Protein AF-A0A562S5U1-F1 (afdb_monomer_lite)

Secondary structure (DSSP, 8-state):
---------HHHHHHHHHHHHHHHHHHHHHHHHHHHHH----HHHHHHHHHHHHHHHHHHHH--HHHHHHHHHHHHHHHHHHHHHHHHHHHHHHHHHHHHTTTS-GGGTSTTHHHHHHHHHHHHHHHHS----HHHHHHHHHHHHHHHHHHHHHHHGGG-GGGS---

Structure (mmCIF, N/CA/C/O backbone):
data_AF-A0A562S5U1-F1
#
_entry.id   AF-A0A562S5U1-F1
#
loop_
_atom_site.group_PDB
_atom_site.id
_atom_site.type_symbol
_atom_site.label_atom_id
_atom_site.label_alt_id
_atom_site.label_comp_id
_atom_site.label_asym_id
_atom_site.label_entity_id
_atom_site.label_seq_id
_atom_site.pdbx_PDB_ins_code
_atom_site.Cartn_x
_atom_site.Cartn_y
_atom_site.Cartn_z
_atom_site.occupancy
_atom_site.B_iso_or_equiv
_atom_site.auth_seq_id
_atom_site.auth_comp_id
_atom_site.auth_asym_id
_atom_site.auth_atom_id
_atom_site.pdbx_PDB_model_num
ATOM 1 N N . MET A 1 1 ? -7.087 12.224 38.933 1.00 38.00 1 MET A N 1
ATOM 2 C CA . MET A 1 1 ? -7.187 12.828 37.588 1.00 38.00 1 MET A CA 1
ATOM 3 C C . MET A 1 1 ? -8.306 12.110 36.864 1.00 38.00 1 MET A C 1
ATOM 5 O O . MET A 1 1 ? -8.185 10.921 36.618 1.00 38.00 1 MET A O 1
ATOM 9 N N . SER A 1 2 ? -9.441 12.787 36.706 1.00 38.00 2 SER A N 1
ATOM 10 C CA . SER A 1 2 ? -10.688 12.193 36.219 1.00 38.00 2 SER A CA 1
ATOM 11 C C . SER A 1 2 ? -10.696 12.245 34.693 1.00 38.00 2 SER A C 1
ATOM 13 O O . SER A 1 2 ? -10.792 13.333 34.126 1.00 38.00 2 SER A O 1
ATOM 15 N N . SER A 1 3 ? -10.532 11.097 34.034 1.00 46.62 3 SER A N 1
ATOM 16 C CA . SER A 1 3 ? -10.701 10.990 32.584 1.00 46.62 3 SER A CA 1
ATOM 17 C C . SER A 1 3 ? -12.181 11.158 32.257 1.00 46.62 3 SER A C 1
ATOM 19 O O . SER A 1 3 ? -13.010 10.317 32.600 1.00 46.62 3 SER A O 1
ATOM 21 N N . GLN A 1 4 ? -12.517 12.282 31.632 1.00 40.72 4 GLN A N 1
ATOM 22 C CA . GLN A 1 4 ? -13.851 12.546 31.113 1.00 40.72 4 GLN A CA 1
ATOM 23 C C . GLN A 1 4 ? -14.124 11.591 29.944 1.00 40.72 4 GLN A C 1
ATOM 25 O O . GLN A 1 4 ? -13.577 11.759 28.857 1.00 40.72 4 GLN A O 1
ATOM 30 N N . ASN A 1 5 ? -14.979 10.591 30.172 1.00 47.03 5 ASN A N 1
ATOM 31 C CA . ASN A 1 5 ? -15.573 9.787 29.109 1.00 47.03 5 ASN A CA 1
ATOM 32 C C . ASN A 1 5 ? -16.495 10.694 28.285 1.00 47.03 5 ASN A C 1
ATOM 34 O O . ASN A 1 5 ? -17.585 11.060 28.727 1.00 47.03 5 ASN A O 1
ATOM 38 N N . LYS A 1 6 ? -16.038 11.097 27.099 1.00 53.66 6 LYS A N 1
ATOM 39 C CA . LYS A 1 6 ? -16.848 11.845 26.140 1.00 53.66 6 LYS A CA 1
ATOM 40 C C . LYS A 1 6 ? -17.787 10.845 25.464 1.00 53.66 6 LYS A C 1
ATOM 42 O O . LYS A 1 6 ? -17.324 9.945 24.770 1.00 53.66 6 LYS A O 1
ATOM 47 N N . ALA A 1 7 ? -19.090 10.964 25.709 1.00 56.25 7 ALA A N 1
ATOM 48 C CA . ALA A 1 7 ? -20.088 10.152 25.022 1.00 56.25 7 ALA A CA 1
ATOM 49 C C . ALA A 1 7 ? -20.021 10.459 23.518 1.00 56.25 7 ALA A C 1
ATOM 51 O O . ALA A 1 7 ? -20.316 11.578 23.100 1.00 56.25 7 ALA A O 1
ATOM 52 N N . VAL A 1 8 ? -19.573 9.485 22.727 1.00 60.88 8 VAL A N 1
ATOM 53 C CA . VAL A 1 8 ? -19.552 9.578 21.265 1.00 60.88 8 VAL A CA 1
ATOM 54 C C . VAL A 1 8 ? -20.962 9.347 20.746 1.00 60.88 8 VAL A C 1
ATOM 56 O O . VAL A 1 8 ? -21.665 8.445 21.205 1.00 60.88 8 VAL A O 1
ATOM 59 N N . SER A 1 9 ? -21.400 10.210 19.832 1.00 69.69 9 SER A N 1
ATOM 60 C CA . SER A 1 9 ? -22.726 10.087 19.232 1.00 69.69 9 SER A CA 1
ATOM 61 C C . SER A 1 9 ? -22.776 8.863 18.315 1.00 69.69 9 SER A C 1
ATOM 63 O O . SER A 1 9 ? -21.790 8.524 17.665 1.00 69.69 9 SER A O 1
ATOM 65 N N . GLN A 1 10 ? -23.929 8.204 18.232 1.00 71.06 10 GLN A N 1
ATOM 66 C CA . GLN A 1 10 ? -24.074 6.977 17.446 1.00 71.06 10 GLN A CA 1
ATOM 67 C C . GLN A 1 10 ? -23.775 7.183 15.945 1.00 71.06 10 GLN A C 1
ATOM 69 O O . GLN A 1 10 ? -23.213 6.304 15.298 1.00 71.06 10 GLN A O 1
ATOM 74 N N . ASN A 1 11 ? -24.038 8.385 15.423 1.00 73.44 11 ASN A N 1
ATOM 75 C CA . ASN A 1 11 ? -23.696 8.759 14.048 1.00 73.44 11 ASN A CA 1
ATOM 76 C C . ASN A 1 11 ? -22.176 8.819 13.809 1.00 73.44 11 ASN A C 1
ATOM 78 O O . ASN A 1 11 ? -21.699 8.383 12.768 1.00 73.44 11 ASN A O 1
ATOM 82 N N . GLU A 1 12 ? -21.405 9.319 14.779 1.00 73.44 12 GLU A N 1
ATOM 83 C CA . GLU A 1 12 ? -19.943 9.435 14.673 1.00 73.44 12 GLU A CA 1
ATOM 84 C C . GLU A 1 12 ? -19.274 8.051 14.698 1.00 73.44 12 GLU A C 1
ATOM 86 O O . GLU A 1 12 ? -18.349 7.786 13.929 1.00 73.44 12 GLU A O 1
ATOM 91 N N . SER A 1 13 ? -19.801 7.116 15.501 1.00 80.62 13 SER A N 1
ATOM 92 C CA . SER A 1 13 ? -19.331 5.727 15.465 1.00 80.62 13 SER A CA 1
ATOM 93 C C . SER A 1 13 ? -19.621 5.022 14.138 1.00 80.62 13 SER A C 1
ATOM 95 O O . SER A 1 13 ? -18.795 4.236 13.672 1.00 80.62 13 SER A O 1
ATOM 97 N N . ASP A 1 14 ? -20.758 5.310 13.504 1.00 86.62 14 ASP A N 1
ATOM 98 C CA . ASP A 1 14 ? -21.122 4.692 12.226 1.00 86.62 14 ASP A CA 1
ATOM 99 C C . ASP A 1 14 ? -20.222 5.185 11.081 1.00 86.62 14 ASP A C 1
ATOM 101 O O . ASP A 1 14 ? -19.779 4.388 10.248 1.00 86.62 14 ASP A O 1
ATOM 105 N N . GLU A 1 15 ? -19.874 6.473 11.061 1.00 89.50 15 GLU A N 1
ATOM 106 C CA . GLU A 1 15 ? -18.936 7.044 10.084 1.00 89.50 15 GLU A CA 1
ATOM 107 C C . GLU A 1 15 ? -17.516 6.472 10.219 1.00 89.50 15 GLU A C 1
ATOM 109 O O . GLU A 1 15 ? -16.834 6.192 9.217 1.00 89.50 15 GLU A O 1
ATOM 114 N N . ASP A 1 16 ? -17.059 6.264 11.453 1.00 90.56 16 ASP A N 1
ATOM 115 C CA . ASP A 1 16 ? -15.756 5.663 11.722 1.00 90.56 16 ASP A CA 1
ATOM 116 C C . ASP A 1 16 ? -15.715 4.184 11.325 1.00 90.56 16 ASP A C 1
ATOM 118 O O . ASP A 1 16 ? -14.751 3.753 10.685 1.00 90.56 16 ASP A O 1
ATOM 122 N N . LEU A 1 17 ? -16.780 3.424 11.598 1.00 93.69 17 LEU A N 1
ATOM 123 C CA . LEU A 1 17 ? -16.915 2.041 11.134 1.00 93.69 17 LEU A CA 1
ATOM 124 C C . LEU A 1 17 ? -16.895 1.953 9.604 1.00 93.69 17 LEU A C 1
ATOM 126 O O . LEU A 1 17 ? -16.145 1.151 9.041 1.00 93.69 17 LEU A O 1
ATOM 130 N N . GLN A 1 18 ? -17.648 2.811 8.910 1.00 94.19 18 GLN A N 1
ATOM 131 C CA . GLN A 1 18 ? -17.620 2.872 7.444 1.00 94.19 18 GLN A CA 1
ATOM 132 C C . GLN A 1 18 ? -16.226 3.224 6.913 1.00 94.19 18 GLN A C 1
ATOM 134 O O . GLN A 1 18 ? -15.775 2.681 5.898 1.00 94.19 18 GLN A O 1
ATOM 139 N N . SER A 1 19 ? -15.513 4.116 7.603 1.00 92.62 19 SER A N 1
ATOM 140 C CA . SER A 1 19 ? -14.138 4.462 7.252 1.00 92.62 19 SER A CA 1
ATOM 141 C C . SER A 1 19 ? -13.184 3.286 7.426 1.00 92.62 19 SER A C 1
ATOM 143 O O . SER A 1 19 ? -12.370 3.057 6.532 1.00 92.62 19 SER A O 1
ATOM 145 N N . ILE A 1 20 ? -13.304 2.518 8.511 1.00 95.81 20 ILE A N 1
ATOM 146 C CA . ILE A 1 20 ? -12.518 1.298 8.739 1.00 95.81 20 ILE A CA 1
ATOM 147 C C . ILE A 1 20 ? -12.762 0.288 7.619 1.00 95.81 20 ILE A C 1
ATOM 149 O O . ILE A 1 20 ? -11.798 -0.161 7.006 1.00 95.81 20 ILE A O 1
ATOM 153 N N . VAL A 1 21 ? -14.023 -0.011 7.289 1.00 96.31 21 VAL A N 1
ATOM 154 C CA . VAL A 1 21 ? -14.372 -0.959 6.213 1.00 96.31 21 VAL A CA 1
ATOM 155 C C . VAL A 1 21 ? -13.755 -0.529 4.881 1.00 96.31 21 VAL A C 1
ATOM 157 O O . VAL A 1 21 ? -13.112 -1.328 4.201 1.00 96.31 21 VAL A O 1
ATOM 160 N N . ARG A 1 22 ? -13.893 0.753 4.523 1.00 95.31 22 ARG A N 1
ATOM 161 C CA . ARG A 1 22 ? -13.325 1.302 3.286 1.00 95.31 22 ARG A CA 1
ATOM 162 C C . ARG A 1 22 ? -11.800 1.207 3.262 1.00 95.31 22 ARG A C 1
ATOM 164 O O . ARG A 1 22 ? -11.235 0.861 2.228 1.00 95.31 22 ARG A O 1
ATOM 171 N N . LEU A 1 23 ? -11.133 1.575 4.355 1.00 94.62 23 LEU A N 1
ATOM 172 C CA . LEU A 1 23 ? -9.673 1.552 4.442 1.00 94.62 23 LEU A CA 1
ATOM 173 C C . LEU A 1 23 ? -9.149 0.119 4.386 1.00 94.62 23 LEU A C 1
ATOM 175 O O . LEU A 1 23 ? -8.280 -0.160 3.572 1.00 94.62 23 LEU A O 1
ATOM 179 N N . PHE A 1 24 ? -9.728 -0.784 5.177 1.00 96.69 24 PHE A N 1
ATOM 180 C CA . PHE A 1 24 ? -9.360 -2.196 5.196 1.00 96.69 24 PHE A CA 1
ATOM 181 C C . PHE A 1 24 ? -9.491 -2.823 3.803 1.00 96.69 24 PHE A C 1
ATOM 183 O O . PHE A 1 24 ? -8.536 -3.418 3.312 1.00 96.69 24 PHE A O 1
ATOM 190 N N . GLY A 1 25 ? -10.632 -2.623 3.130 1.00 95.38 25 GLY A N 1
ATOM 191 C CA . GLY A 1 25 ? -10.856 -3.156 1.783 1.00 95.38 25 GLY A CA 1
ATOM 192 C C . GLY A 1 25 ? -9.894 -2.586 0.736 1.00 95.38 25 GLY A C 1
ATOM 193 O O . GLY A 1 25 ? -9.418 -3.315 -0.130 1.00 95.38 25 GLY A O 1
ATOM 194 N N . LYS A 1 26 ? -9.540 -1.296 0.828 1.00 92.94 26 LYS A N 1
ATOM 195 C CA . LYS A 1 26 ? -8.503 -0.712 -0.040 1.00 92.94 26 LYS A CA 1
ATOM 196 C C . LYS A 1 26 ? -7.130 -1.324 0.224 1.00 92.94 26 LYS A C 1
ATOM 198 O O . LYS A 1 26 ? -6.428 -1.642 -0.730 1.00 92.94 26 LYS A O 1
ATOM 203 N N . THR A 1 27 ? -6.753 -1.496 1.489 1.00 94.12 27 THR A N 1
ATOM 204 C CA . THR A 1 27 ? -5.464 -2.093 1.856 1.00 94.12 27 THR A CA 1
ATOM 205 C C . THR A 1 27 ? -5.365 -3.529 1.356 1.00 94.12 27 THR A C 1
ATOM 207 O O . THR A 1 27 ? -4.347 -3.900 0.784 1.00 94.12 27 THR A O 1
ATOM 210 N N . GLU A 1 28 ? -6.429 -4.317 1.514 1.00 95.19 28 GLU A N 1
ATOM 211 C CA . GLU A 1 28 ? -6.495 -5.694 1.016 1.00 95.19 2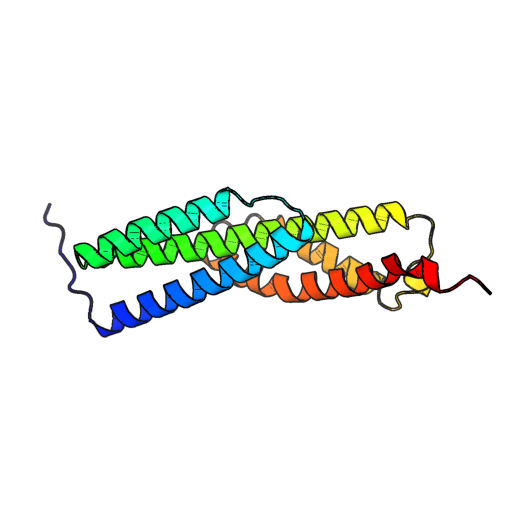8 GLU A CA 1
ATOM 212 C C . GLU A 1 28 ? -6.356 -5.752 -0.512 1.00 95.19 28 GLU A C 1
ATOM 214 O O . GLU A 1 28 ? -5.558 -6.534 -1.025 1.00 95.19 28 GLU A O 1
ATOM 219 N N . ALA A 1 29 ? -7.039 -4.868 -1.247 1.00 91.69 29 ALA A N 1
ATOM 220 C CA . ALA A 1 29 ? -6.900 -4.786 -2.701 1.00 91.69 29 ALA A CA 1
ATOM 221 C C . ALA A 1 29 ? -5.451 -4.491 -3.134 1.00 91.69 29 ALA A C 1
ATOM 223 O O . ALA A 1 29 ? -4.937 -5.136 -4.047 1.00 91.69 29 ALA A O 1
ATOM 224 N N . VAL A 1 30 ? -4.774 -3.558 -2.455 1.00 89.69 30 VAL A N 1
ATOM 225 C CA . VAL A 1 30 ? -3.368 -3.222 -2.732 1.00 89.69 30 VAL A CA 1
ATOM 226 C C . VAL A 1 30 ? -2.437 -4.389 -2.386 1.00 89.69 30 VAL A C 1
ATOM 228 O O . VAL A 1 30 ? -1.548 -4.707 -3.174 1.00 89.69 30 VAL A O 1
ATOM 231 N N . LEU A 1 31 ? -2.643 -5.057 -1.246 1.00 91.88 31 LEU A N 1
ATOM 232 C CA . LEU A 1 31 ? -1.870 -6.244 -0.865 1.00 91.88 31 LEU A CA 1
ATOM 233 C C . LEU A 1 31 ? -2.007 -7.360 -1.895 1.00 91.88 31 LEU A C 1
ATOM 235 O O . LEU A 1 31 ? -1.004 -7.935 -2.302 1.00 91.88 31 LEU A O 1
ATOM 239 N N . LYS A 1 32 ? -3.219 -7.606 -2.389 1.00 90.00 32 LYS A N 1
ATOM 240 C CA . LYS A 1 32 ? -3.468 -8.616 -3.417 1.00 90.00 32 LYS A CA 1
ATOM 241 C C . LYS A 1 32 ? -2.725 -8.318 -4.720 1.00 90.00 32 LYS A C 1
ATOM 243 O O . LYS A 1 32 ? -2.210 -9.227 -5.366 1.00 90.00 32 LYS A O 1
ATOM 248 N N . GLU A 1 33 ? -2.652 -7.052 -5.130 1.00 86.38 33 GLU A N 1
ATOM 249 C CA . GLU A 1 33 ? -1.839 -6.649 -6.286 1.00 86.38 33 GLU A CA 1
ATOM 250 C C . GLU A 1 33 ? -0.343 -6.905 -6.059 1.00 86.38 33 GLU A C 1
ATOM 252 O O . GLU A 1 33 ? 0.349 -7.364 -6.971 1.00 86.38 33 GLU A O 1
ATOM 257 N N . ILE A 1 34 ? 0.148 -6.627 -4.849 1.00 88.31 34 ILE A N 1
ATOM 258 C CA . ILE A 1 34 ? 1.538 -6.881 -4.459 1.00 88.31 34 ILE A CA 1
ATOM 259 C C . ILE A 1 34 ? 1.833 -8.383 -4.480 1.00 88.31 34 ILE A C 1
ATOM 261 O O . ILE A 1 34 ? 2.773 -8.796 -5.152 1.00 88.31 34 ILE A O 1
ATOM 265 N N . GLU A 1 35 ? 1.004 -9.202 -3.832 1.00 87.88 35 GLU A N 1
ATOM 266 C CA . GLU A 1 35 ? 1.153 -10.663 -3.771 1.00 87.88 35 GLU A CA 1
ATOM 267 C C . GLU A 1 35 ? 1.211 -11.288 -5.169 1.00 87.88 35 GLU A C 1
ATOM 269 O O . GLU A 1 35 ? 2.103 -12.088 -5.456 1.00 87.88 35 GLU A O 1
ATOM 274 N N . ASN A 1 36 ? 0.323 -10.852 -6.071 1.00 84.50 36 ASN A N 1
ATOM 275 C CA . ASN A 1 36 ? 0.316 -11.287 -7.471 1.00 84.50 36 ASN A CA 1
ATOM 276 C C . ASN A 1 36 ? 1.595 -10.901 -8.234 1.00 84.50 36 ASN A C 1
ATOM 278 O O . ASN A 1 36 ? 1.882 -11.489 -9.276 1.00 84.50 36 ASN A O 1
ATOM 282 N N . THR A 1 37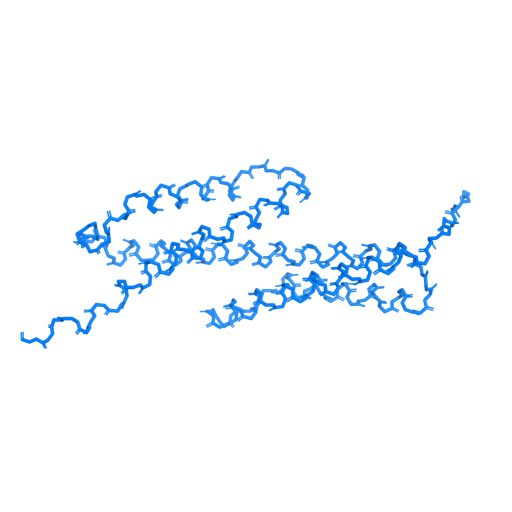 ? 2.334 -9.899 -7.753 1.00 80.62 37 THR A N 1
ATOM 283 C CA . THR A 1 37 ? 3.537 -9.379 -8.412 1.00 80.62 37 THR A CA 1
ATOM 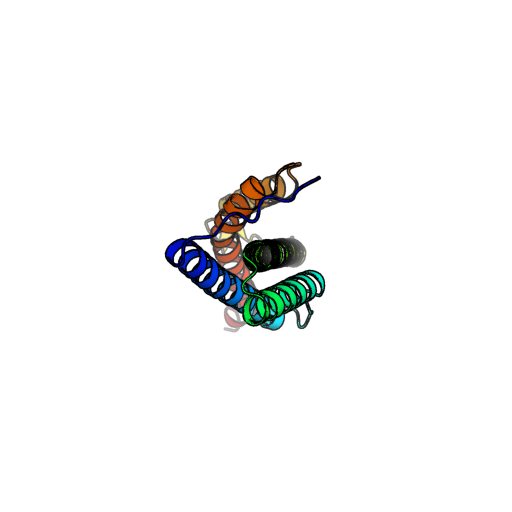284 C C . THR A 1 37 ? 4.824 -9.958 -7.824 1.00 80.62 37 THR A C 1
ATOM 286 O O . THR A 1 37 ? 5.740 -10.250 -8.588 1.00 80.62 37 THR A O 1
ATOM 289 N N . THR A 1 38 ? 4.926 -10.120 -6.499 1.00 77.12 38 THR A N 1
ATOM 290 C CA . THR A 1 38 ? 6.205 -10.438 -5.833 1.00 77.12 38 THR A CA 1
ATOM 291 C C . THR A 1 38 ? 6.235 -11.740 -5.050 1.00 77.12 38 THR A C 1
ATOM 293 O O . THR A 1 38 ? 7.314 -12.124 -4.621 1.00 77.12 38 THR A O 1
ATOM 296 N N . SER A 1 39 ? 5.117 -12.450 -4.852 1.00 77.00 39 SER A N 1
ATOM 297 C CA . SER A 1 39 ? 5.030 -13.562 -3.875 1.00 77.00 39 SER A CA 1
ATOM 298 C C . SER A 1 39 ? 5.491 -13.198 -2.447 1.00 77.00 39 SER A C 1
ATOM 300 O O . SER A 1 39 ? 5.548 -14.070 -1.580 1.00 77.00 39 SER A O 1
ATOM 302 N N . ASP A 1 40 ? 5.795 -11.924 -2.186 1.00 80.12 40 ASP A N 1
ATOM 303 C CA . ASP A 1 40 ? 6.280 -11.427 -0.908 1.00 80.12 40 ASP A CA 1
ATOM 304 C C . ASP A 1 40 ? 5.103 -11.010 -0.034 1.00 80.12 40 ASP A C 1
ATOM 306 O O . ASP A 1 40 ? 4.142 -10.388 -0.492 1.00 80.12 40 ASP A O 1
ATOM 310 N N . MET A 1 41 ? 5.223 -11.271 1.266 1.00 81.75 41 MET A N 1
ATOM 311 C CA . MET A 1 41 ? 4.313 -10.709 2.257 1.00 81.75 41 MET A CA 1
ATOM 312 C C . MET A 1 41 ? 4.829 -9.375 2.787 1.00 81.75 41 MET A C 1
ATOM 314 O O . MET A 1 41 ? 5.935 -9.281 3.326 1.00 81.75 41 MET A O 1
ATOM 318 N N . VAL A 1 42 ? 3.973 -8.353 2.756 1.00 90.38 42 VAL A N 1
ATOM 319 C CA . VAL A 1 42 ? 4.263 -7.048 3.364 1.00 90.38 42 VAL A CA 1
ATOM 320 C C . VAL A 1 42 ? 3.932 -7.094 4.859 1.00 90.38 42 VAL A C 1
ATOM 322 O O . VAL A 1 42 ? 2.916 -6.572 5.318 1.00 90.38 42 VAL A O 1
ATOM 325 N N . VAL A 1 43 ? 4.798 -7.752 5.635 1.00 92.75 43 VAL A N 1
ATOM 326 C CA . VAL A 1 43 ? 4.613 -7.998 7.081 1.00 92.75 43 VAL A CA 1
ATOM 327 C C . VAL A 1 43 ? 4.197 -6.747 7.879 1.00 92.75 43 VAL A C 1
ATOM 329 O O . VAL A 1 43 ? 3.287 -6.876 8.702 1.00 92.75 43 VAL A O 1
ATOM 332 N N . PRO A 1 44 ? 4.769 -5.542 7.655 1.00 92.31 44 PRO A N 1
ATOM 333 C CA . PRO A 1 44 ? 4.331 -4.336 8.361 1.00 92.31 44 PRO A CA 1
ATOM 334 C C . PRO A 1 44 ? 2.841 -4.032 8.167 1.00 92.31 44 PRO A C 1
ATOM 336 O O . PRO A 1 44 ? 2.136 -3.800 9.146 1.00 92.31 44 PRO A O 1
ATOM 339 N N . VAL A 1 45 ? 2.333 -4.141 6.936 1.00 94.62 45 VAL A N 1
ATOM 340 C CA . VAL A 1 45 ? 0.919 -3.891 6.611 1.00 94.62 45 VAL A CA 1
ATOM 341 C C . VAL A 1 45 ? 0.017 -4.895 7.320 1.00 94.62 45 VAL A C 1
ATOM 343 O O . VAL A 1 45 ? -0.970 -4.513 7.946 1.00 94.62 45 VAL A O 1
ATOM 346 N N . ILE A 1 46 ? 0.373 -6.182 7.271 1.00 95.38 46 ILE A N 1
ATOM 347 C CA . ILE A 1 46 ? -0.388 -7.254 7.930 1.00 95.38 46 ILE A CA 1
ATOM 348 C C . ILE A 1 46 ? -0.440 -7.018 9.443 1.00 95.38 46 ILE A C 1
ATOM 350 O O . ILE A 1 46 ? -1.477 -7.207 10.078 1.00 95.38 46 ILE A O 1
ATOM 354 N N . ASN A 1 47 ? 0.669 -6.573 10.031 1.00 96.50 47 ASN A N 1
ATOM 355 C CA . ASN A 1 47 ? 0.738 -6.267 11.451 1.00 96.50 47 ASN A CA 1
ATOM 356 C C . ASN A 1 47 ? -0.173 -5.089 11.837 1.00 96.50 47 ASN A C 1
ATOM 358 O O . ASN A 1 47 ? -0.853 -5.163 12.859 1.00 96.50 47 ASN A O 1
ATOM 362 N N . GLU A 1 48 ? -0.246 -4.044 11.012 1.00 97.25 48 GLU A N 1
ATOM 363 C CA . GLU A 1 48 ? -1.182 -2.935 11.219 1.00 97.25 48 GLU A CA 1
ATOM 364 C C . GLU A 1 48 ? -2.645 -3.392 11.082 1.00 97.25 48 GLU A C 1
ATOM 366 O O . GLU A 1 48 ? -3.469 -3.070 11.937 1.00 97.25 48 GLU A O 1
ATOM 371 N N . LEU A 1 49 ? -2.978 -4.233 10.095 1.00 97.62 49 LEU A N 1
ATOM 372 C CA . LEU A 1 49 ? -4.325 -4.815 9.976 1.00 97.62 49 LEU A CA 1
ATOM 373 C C . LEU A 1 49 ? -4.688 -5.698 11.179 1.00 97.62 49 LEU A C 1
ATOM 375 O O . LEU A 1 49 ? -5.828 -5.679 11.648 1.00 97.62 49 LEU A O 1
ATOM 379 N N . ARG A 1 50 ? -3.715 -6.431 11.730 1.00 98.06 50 ARG A N 1
ATOM 380 C CA . ARG A 1 50 ? -3.891 -7.221 12.956 1.00 98.06 50 ARG A CA 1
ATOM 381 C C . ARG A 1 50 ? -4.211 -6.330 14.157 1.00 98.06 50 ARG A C 1
ATOM 383 O O . ARG A 1 50 ? -5.126 -6.653 14.915 1.00 98.06 50 ARG A O 1
ATOM 390 N N . TYR A 1 51 ? -3.507 -5.209 14.327 1.00 98.06 51 TYR A N 1
ATOM 391 C CA . TYR A 1 51 ? -3.821 -4.241 15.384 1.00 98.06 51 TYR A CA 1
ATOM 392 C C . TYR A 1 51 ? -5.170 -3.552 15.165 1.00 98.06 51 TYR A C 1
ATOM 394 O O . TYR A 1 51 ? -5.914 -3.355 16.127 1.00 98.06 51 TYR A O 1
A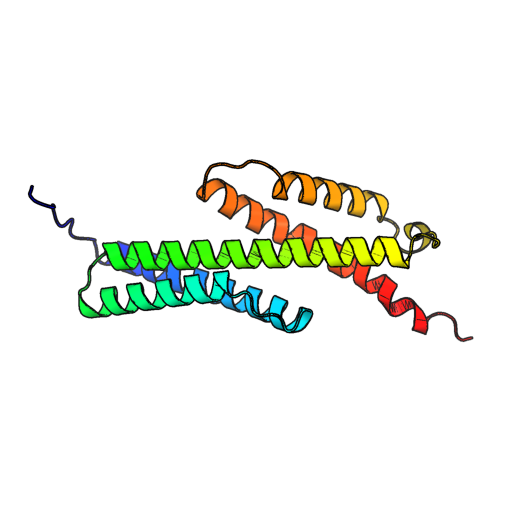TOM 402 N N . ALA A 1 52 ? -5.534 -3.255 13.916 1.00 97.75 52 ALA A N 1
ATOM 403 C CA . ALA A 1 52 ? -6.858 -2.736 13.598 1.00 97.75 52 ALA A CA 1
ATOM 404 C C . ALA A 1 52 ? -7.965 -3.712 14.022 1.00 97.75 52 ALA A C 1
ATOM 406 O O . ALA A 1 52 ? -8.915 -3.309 14.692 1.00 97.75 52 ALA A O 1
ATOM 407 N N . GLY A 1 53 ? -7.810 -5.000 13.698 1.00 97.56 53 GLY A N 1
ATOM 408 C CA . GLY A 1 53 ? -8.728 -6.054 14.127 1.00 97.56 53 GLY A CA 1
ATOM 409 C C . GLY A 1 53 ? -8.806 -6.177 15.649 1.00 97.56 53 GLY A C 1
ATOM 410 O O . GLY A 1 53 ? -9.904 -6.229 16.199 1.00 97.56 53 GLY A O 1
ATOM 411 N N . TYR A 1 54 ? -7.662 -6.140 16.341 1.00 98.00 54 TYR A N 1
ATOM 412 C CA . TYR A 1 54 ? -7.620 -6.152 17.806 1.00 98.00 54 TYR A CA 1
ATOM 413 C C . TYR A 1 54 ? -8.461 -5.014 18.399 1.00 98.00 54 TYR A C 1
ATOM 415 O O . TYR A 1 54 ? -9.392 -5.273 19.163 1.00 98.00 54 TYR A O 1
ATOM 423 N N . HIS A 1 55 ? -8.215 -3.768 17.994 1.00 97.75 55 HIS A N 1
ATOM 424 C CA . HIS A 1 55 ? -8.968 -2.628 18.513 1.00 97.75 55 HIS A CA 1
ATOM 425 C C . HIS A 1 55 ? -10.450 -2.666 18.117 1.00 97.75 55 HIS A C 1
ATOM 427 O O . HIS A 1 55 ? -11.311 -2.347 18.932 1.00 97.75 55 HIS A O 1
ATOM 433 N N . LEU A 1 56 ? -10.785 -3.150 16.918 1.00 96.50 56 LEU A N 1
ATOM 434 C CA . LEU A 1 56 ? -12.181 -3.324 16.524 1.00 96.50 56 LEU A CA 1
ATOM 435 C C . LEU A 1 56 ? -12.901 -4.347 17.417 1.00 96.50 56 LEU A C 1
ATOM 437 O O . LEU A 1 56 ? -14.030 -4.100 17.836 1.00 96.50 56 LEU A O 1
ATOM 441 N N . THR A 1 57 ? -12.254 -5.465 17.768 1.00 97.38 57 THR A N 1
ATOM 442 C CA . THR A 1 57 ? -12.845 -6.450 18.695 1.00 97.38 57 THR A CA 1
ATOM 443 C C . THR A 1 57 ? -13.043 -5.878 20.101 1.00 97.38 57 THR A C 1
ATOM 445 O O . THR A 1 57 ? -14.098 -6.099 20.696 1.00 97.38 57 THR A O 1
ATOM 448 N N . GLN A 1 58 ? -12.096 -5.069 20.593 1.00 96.69 58 GLN A N 1
ATOM 449 C CA . GLN A 1 58 ? -12.235 -4.349 21.867 1.00 96.69 58 GLN A CA 1
ATOM 450 C C . GLN A 1 58 ? -13.401 -3.354 21.832 1.00 96.69 58 GLN A C 1
ATOM 452 O O . GLN A 1 58 ? -14.221 -3.318 22.752 1.00 96.69 58 GLN A O 1
ATOM 457 N N . TYR A 1 59 ? -13.547 -2.599 20.739 1.00 94.69 59 TYR A N 1
ATOM 458 C CA . TYR A 1 59 ? -14.691 -1.711 20.546 1.00 94.69 59 TYR A CA 1
ATOM 459 C C . TYR A 1 59 ? -16.017 -2.482 20.527 1.00 94.69 59 TYR A C 1
ATOM 461 O O . TYR A 1 59 ? -16.986 -2.055 21.151 1.00 94.69 59 TYR A O 1
ATOM 469 N N . LEU A 1 60 ? -16.090 -3.631 19.849 1.00 93.00 60 LEU A N 1
ATOM 470 C CA . LEU A 1 60 ? -17.317 -4.430 19.806 1.00 93.00 60 LEU A CA 1
ATOM 471 C C . LEU A 1 60 ? -17.742 -4.919 21.197 1.00 93.00 60 LEU A C 1
ATOM 473 O O . LEU A 1 60 ? -18.943 -4.936 21.472 1.00 93.00 60 LEU A O 1
ATOM 477 N N . GLN A 1 61 ? -16.777 -5.249 22.059 1.00 94.81 61 GLN A N 1
ATOM 478 C CA . GLN A 1 61 ? -17.011 -5.692 23.432 1.00 94.81 61 GLN A CA 1
ATOM 479 C C . GLN A 1 61 ? -17.394 -4.538 24.370 1.00 94.81 61 GLN A C 1
ATOM 481 O O . GLN A 1 61 ? -18.379 -4.636 25.098 1.00 94.81 61 GLN A O 1
ATOM 486 N N . CYS A 1 62 ? -16.617 -3.454 24.365 1.00 90.94 62 CYS A N 1
ATOM 487 C CA . CYS A 1 62 ? -16.681 -2.410 25.393 1.00 90.94 62 CYS A CA 1
ATOM 488 C C . CYS A 1 62 ? -17.360 -1.116 24.922 1.00 90.94 62 CYS A C 1
ATOM 490 O O . CYS A 1 62 ? -17.590 -0.220 25.730 1.00 90.94 62 CYS A O 1
ATOM 492 N N . LYS A 1 63 ? -17.641 -0.985 23.619 1.00 88.75 63 LYS A N 1
ATOM 493 C CA . LYS A 1 63 ? -18.155 0.233 22.961 1.00 88.75 63 LYS A CA 1
ATOM 494 C C . LYS A 1 63 ? -17.320 1.488 23.253 1.00 88.75 63 LYS A C 1
ATOM 496 O O . LYS A 1 63 ? -17.825 2.606 23.212 1.00 88.75 63 LYS A O 1
ATOM 501 N N . ASN A 1 64 ? -16.023 1.301 23.505 1.00 88.81 64 ASN A N 1
ATOM 502 C CA . ASN A 1 64 ? -15.074 2.377 23.761 1.00 88.81 64 ASN A CA 1
ATOM 503 C C . ASN A 1 64 ? -14.654 3.062 22.453 1.00 88.81 64 ASN A C 1
ATOM 505 O O . ASN A 1 64 ? -13.928 2.483 21.647 1.00 88.81 64 ASN A O 1
ATOM 509 N N . ALA A 1 65 ? -15.064 4.312 22.253 1.00 89.50 65 ALA A N 1
ATOM 510 C CA . ALA A 1 65 ? -14.743 5.053 21.036 1.00 89.50 65 ALA A CA 1
ATOM 511 C C . ALA A 1 65 ? -13.235 5.260 20.797 1.00 89.50 65 ALA A C 1
ATOM 513 O O . ALA A 1 65 ? -12.813 5.413 19.651 1.00 89.50 65 ALA A O 1
ATOM 514 N N . GLU A 1 66 ? -12.405 5.219 21.845 1.00 92.38 66 GLU A N 1
ATOM 515 C CA . GLU A 1 66 ? -10.949 5.284 21.684 1.00 92.38 66 GLU A CA 1
ATOM 516 C C . GLU A 1 66 ? -10.421 4.097 20.865 1.00 92.38 66 GLU A C 1
ATOM 518 O O . GLU A 1 66 ? -9.564 4.269 19.998 1.00 92.38 66 GLU A O 1
ATOM 523 N N . ASP A 1 67 ? -10.965 2.900 21.090 1.00 95.19 67 ASP A N 1
ATOM 524 C CA . ASP A 1 67 ? -10.592 1.709 20.330 1.00 95.19 67 ASP A CA 1
ATOM 525 C C . ASP A 1 67 ? -11.049 1.806 18.872 1.00 95.19 67 ASP A C 1
ATOM 527 O O . ASP A 1 67 ? -10.309 1.428 17.964 1.00 95.19 67 ASP A O 1
ATOM 531 N N . LEU A 1 68 ? -12.215 2.401 18.614 1.00 94.31 68 LEU A N 1
ATOM 532 C CA . LEU A 1 68 ? -12.674 2.640 17.246 1.00 94.31 68 LEU A CA 1
ATOM 533 C C . LEU A 1 68 ? -11.730 3.594 16.488 1.00 94.31 68 LEU A C 1
ATOM 535 O O . LEU A 1 68 ? -11.314 3.305 15.363 1.00 94.31 68 LEU A O 1
ATOM 539 N N . SER A 1 69 ? -11.308 4.680 17.139 1.00 92.81 69 SER A N 1
ATOM 540 C CA . SER A 1 69 ? -10.328 5.624 16.588 1.00 92.81 69 SER A CA 1
ATOM 541 C C . SER A 1 69 ? -8.967 4.962 16.329 1.00 92.81 69 SER A C 1
ATOM 543 O O . SER A 1 69 ? -8.379 5.122 15.253 1.00 92.81 69 SER A O 1
ATOM 545 N N . LYS A 1 70 ? -8.477 4.137 17.264 1.00 94.62 70 LYS A N 1
ATOM 546 C CA . LYS A 1 70 ? -7.234 3.366 17.085 1.00 94.62 70 LYS A CA 1
ATOM 547 C C . LYS A 1 70 ? -7.328 2.395 15.910 1.00 94.62 70 LYS A C 1
ATOM 549 O O . LYS A 1 70 ? -6.416 2.363 15.085 1.00 94.62 70 LYS A O 1
ATOM 554 N N . ALA A 1 71 ? -8.432 1.658 15.781 1.00 96.75 71 ALA A N 1
ATOM 555 C CA . ALA A 1 71 ? -8.644 0.738 14.665 1.00 96.75 71 ALA A CA 1
ATOM 556 C C . ALA A 1 71 ? -8.589 1.456 13.306 1.00 96.75 71 ALA A C 1
ATOM 558 O O . ALA A 1 71 ? -7.921 0.990 12.376 1.00 96.75 71 ALA A O 1
ATOM 559 N N . LYS A 1 72 ? -9.223 2.631 13.206 1.00 94.69 72 LYS A N 1
ATOM 560 C CA . LYS A 1 72 ? -9.164 3.495 12.018 1.00 94.69 72 LYS A CA 1
ATOM 561 C C . LYS A 1 72 ? -7.736 3.940 11.703 1.00 94.69 72 LYS A C 1
ATOM 563 O O . LYS A 1 72 ? -7.319 3.841 10.550 1.00 94.69 72 LYS A O 1
ATOM 568 N N . ASN A 1 73 ? -6.975 4.382 12.704 1.00 91.75 73 ASN A N 1
ATOM 569 C CA . ASN A 1 73 ? -5.587 4.818 12.522 1.00 91.75 73 ASN A CA 1
ATOM 570 C C . ASN A 1 73 ? -4.664 3.681 12.064 1.00 91.75 73 ASN A C 1
ATOM 572 O O . ASN A 1 73 ? -3.831 3.891 11.184 1.00 91.75 73 ASN A O 1
ATOM 576 N N . HIS A 1 74 ? -4.851 2.467 12.584 1.00 95.69 74 HIS A N 1
ATOM 577 C CA . HIS A 1 74 ? -4.128 1.290 12.103 1.00 95.69 74 HIS A CA 1
ATOM 578 C C . HIS A 1 74 ? -4.496 0.933 10.654 1.00 95.69 74 HIS A C 1
ATOM 580 O O . HIS A 1 74 ? -3.607 0.681 9.847 1.00 95.69 74 HIS A O 1
ATOM 586 N N . CYS A 1 75 ? -5.779 0.995 10.269 1.00 95.94 75 CYS A N 1
ATOM 587 C CA . CYS A 1 75 ? -6.180 0.768 8.871 1.00 95.94 75 CYS A CA 1
ATOM 588 C C . CYS A 1 75 ? -5.578 1.805 7.917 1.00 95.94 75 CYS A C 1
ATOM 590 O O . CYS A 1 75 ? -5.134 1.460 6.822 1.00 95.94 75 CYS A O 1
ATOM 592 N N . LYS A 1 76 ? -5.554 3.074 8.339 1.00 91.25 76 LYS A N 1
ATOM 593 C CA . LYS A 1 76 ? -4.887 4.160 7.619 1.00 91.25 76 LYS A CA 1
ATOM 594 C C . LYS A 1 76 ? -3.408 3.831 7.412 1.00 91.25 76 LYS A C 1
ATOM 596 O O . LYS A 1 76 ? -2.956 3.756 6.275 1.00 91.25 76 LYS A O 1
ATOM 601 N N . ARG A 1 77 ? -2.680 3.554 8.497 1.00 90.69 77 ARG A N 1
ATOM 602 C CA . ARG A 1 77 ? -1.252 3.222 8.450 1.00 90.69 77 ARG A CA 1
ATOM 603 C C . ARG A 1 77 ? -0.957 2.017 7.558 1.00 90.69 77 ARG A C 1
ATOM 605 O O . ARG A 1 77 ? -0.063 2.099 6.723 1.00 90.69 77 ARG A O 1
ATOM 612 N N . ALA A 1 78 ? -1.761 0.961 7.663 1.00 93.69 78 ALA A N 1
ATOM 613 C CA . ALA A 1 78 ? -1.658 -0.213 6.806 1.00 93.69 78 ALA A CA 1
ATOM 614 C C . ALA A 1 78 ? -1.771 0.152 5.316 1.00 93.69 78 ALA A C 1
ATOM 616 O O . ALA A 1 78 ? -0.961 -0.292 4.506 1.00 93.69 78 ALA A O 1
ATOM 617 N N . LEU A 1 79 ? -2.743 0.996 4.950 1.00 91.00 79 LEU A N 1
ATOM 618 C CA . LEU A 1 79 ? -2.917 1.442 3.567 1.00 91.00 79 LEU A CA 1
ATOM 619 C C . LEU A 1 79 ? -1.686 2.202 3.054 1.00 91.00 79 LEU A C 1
ATOM 621 O O . LEU A 1 79 ? -1.285 2.020 1.905 1.00 91.00 79 LEU A O 1
ATOM 625 N N . PHE A 1 80 ? -1.067 3.034 3.894 1.00 85.94 80 PHE A N 1
ATOM 626 C CA . PHE A 1 80 ? 0.135 3.775 3.501 1.00 85.94 80 PHE A CA 1
ATOM 627 C C . PHE A 1 80 ? 1.338 2.879 3.334 1.00 85.94 80 PHE A C 1
ATOM 629 O O . PHE A 1 80 ? 2.010 2.985 2.314 1.00 85.94 80 PHE A O 1
ATOM 636 N N . ASP A 1 81 ? 1.582 1.986 4.286 1.00 88.31 81 ASP A N 1
ATOM 637 C CA . ASP A 1 81 ? 2.689 1.041 4.196 1.00 88.31 81 ASP A CA 1
ATOM 638 C C . ASP A 1 81 ? 2.529 0.148 2.946 1.00 88.31 81 ASP A C 1
ATOM 640 O O . ASP A 1 81 ? 3.508 -0.153 2.263 1.00 88.31 81 ASP A O 1
ATOM 644 N N . ALA A 1 82 ? 1.289 -0.196 2.570 1.00 90.50 82 ALA A N 1
ATOM 645 C CA . ALA A 1 82 ? 0.996 -0.951 1.353 1.00 90.50 82 ALA A CA 1
ATOM 646 C C . ALA A 1 82 ? 1.291 -0.138 0.083 1.00 90.50 82 ALA A C 1
ATOM 648 O O . ALA A 1 82 ? 1.955 -0.631 -0.832 1.00 90.50 82 ALA A O 1
ATOM 649 N N . TYR A 1 83 ? 0.844 1.120 0.019 1.00 87.56 83 TYR A N 1
ATOM 650 C CA . TYR A 1 83 ? 1.157 1.989 -1.115 1.00 87.56 83 TYR A CA 1
ATOM 651 C C . TYR A 1 83 ? 2.650 2.280 -1.228 1.00 87.56 83 TYR A C 1
ATOM 653 O O . TYR A 1 83 ? 3.181 2.260 -2.337 1.00 87.56 83 TYR A O 1
ATOM 661 N N . ASP A 1 84 ? 3.333 2.521 -0.113 1.00 86.19 84 ASP A N 1
ATOM 662 C CA . ASP A 1 84 ? 4.771 2.760 -0.100 1.00 86.19 84 ASP A CA 1
ATOM 663 C C . ASP A 1 84 ? 5.537 1.557 -0.633 1.00 86.19 84 ASP A C 1
ATOM 665 O O . ASP A 1 84 ? 6.351 1.701 -1.549 1.00 86.19 84 ASP A O 1
ATOM 669 N N . TYR A 1 85 ? 5.189 0.357 -0.170 1.00 88.62 85 TYR A N 1
ATOM 670 C CA . TYR A 1 85 ? 5.753 -0.867 -0.717 1.00 88.62 85 TYR A CA 1
ATOM 671 C C . TYR A 1 85 ? 5.496 -0.980 -2.229 1.00 88.62 85 TYR A C 1
ATOM 673 O O . TYR A 1 85 ? 6.434 -1.177 -3.004 1.00 88.62 85 TYR A O 1
ATOM 681 N N . ARG A 1 86 ? 4.248 -0.787 -2.684 1.00 87.31 86 ARG A N 1
ATOM 682 C CA . ARG A 1 86 ? 3.884 -0.918 -4.107 1.00 87.31 86 ARG A CA 1
ATOM 683 C C . ARG A 1 86 ? 4.617 0.088 -4.999 1.00 87.31 86 ARG A C 1
ATOM 685 O O . ARG A 1 86 ? 5.012 -0.247 -6.116 1.00 87.31 86 ARG A O 1
ATOM 692 N N . ILE A 1 87 ? 4.790 1.325 -4.534 1.00 87.62 87 ILE A N 1
ATOM 693 C CA . ILE A 1 87 ? 5.517 2.364 -5.274 1.00 87.62 87 ILE A CA 1
ATOM 694 C C . ILE A 1 87 ? 6.998 2.005 -5.369 1.00 87.62 87 ILE A C 1
ATOM 696 O O . ILE A 1 87 ? 7.560 2.063 -6.463 1.00 87.62 87 ILE A O 1
ATOM 700 N N . ASN A 1 88 ? 7.622 1.599 -4.262 1.00 87.19 88 ASN A N 1
ATOM 701 C CA . ASN A 1 88 ? 9.026 1.190 -4.264 1.00 87.19 88 ASN A CA 1
ATOM 702 C C . ASN A 1 88 ? 9.260 -0.015 -5.180 1.00 87.19 88 ASN A C 1
ATOM 704 O O . ASN A 1 88 ? 10.187 0.008 -5.990 1.00 87.19 88 ASN A O 1
ATOM 708 N N . LEU A 1 89 ? 8.369 -1.005 -5.137 1.00 86.88 89 LEU A N 1
ATOM 709 C CA . LEU A 1 89 ? 8.392 -2.144 -6.047 1.00 86.88 89 LEU A CA 1
ATOM 710 C C . LEU A 1 89 ? 8.334 -1.700 -7.515 1.00 86.88 89 LEU A C 1
ATOM 712 O O . LEU A 1 89 ? 9.175 -2.097 -8.320 1.00 86.88 89 LEU A O 1
ATOM 716 N N . ALA A 1 90 ? 7.390 -0.828 -7.870 1.00 86.88 90 ALA A N 1
ATOM 717 C CA . ALA A 1 90 ? 7.289 -0.318 -9.233 1.00 86.88 90 ALA A CA 1
ATOM 718 C C . ALA A 1 90 ? 8.554 0.446 -9.661 1.00 86.88 90 ALA A C 1
ATOM 720 O O . ALA A 1 90 ? 9.036 0.263 -10.778 1.00 86.88 90 ALA A O 1
ATOM 721 N N . LEU A 1 91 ? 9.133 1.269 -8.780 1.00 89.19 91 LEU A N 1
ATOM 722 C CA . LEU A 1 91 ? 10.387 1.976 -9.052 1.00 89.19 91 LEU A CA 1
ATOM 723 C C . LEU A 1 91 ? 11.565 1.013 -9.256 1.00 89.19 91 LEU A C 1
ATOM 725 O O . LEU A 1 91 ? 12.401 1.265 -10.128 1.00 89.19 91 LEU A O 1
ATOM 729 N N . MET A 1 92 ? 11.620 -0.089 -8.503 1.00 88.69 92 MET A N 1
ATOM 730 C CA . MET A 1 92 ? 12.598 -1.160 -8.715 1.00 88.69 92 MET A CA 1
ATOM 731 C C . MET A 1 92 ? 12.410 -1.812 -10.086 1.00 88.69 92 MET A C 1
ATOM 733 O O . MET A 1 92 ? 13.360 -1.856 -10.863 1.00 88.69 92 MET A O 1
ATOM 737 N N . THR A 1 93 ? 11.183 -2.202 -10.442 1.00 87.19 93 THR A N 1
ATOM 738 C CA . THR A 1 93 ? 10.873 -2.791 -11.756 1.00 87.19 93 THR A CA 1
ATOM 739 C C . THR A 1 93 ? 11.231 -1.854 -12.912 1.00 87.19 93 THR A C 1
ATOM 741 O O . THR A 1 93 ? 11.749 -2.289 -13.941 1.00 87.19 93 THR A O 1
ATOM 744 N N . ILE A 1 94 ? 10.983 -0.550 -12.760 1.00 88.38 94 ILE A N 1
ATOM 745 C CA . ILE A 1 94 ? 11.358 0.463 -13.756 1.00 88.38 94 ILE A CA 1
ATOM 746 C C . ILE A 1 94 ? 12.880 0.549 -13.884 1.00 88.38 94 ILE A C 1
ATOM 748 O O . ILE A 1 94 ? 13.395 0.615 -14.998 1.00 88.38 94 ILE A O 1
ATOM 752 N N . ARG A 1 95 ? 13.610 0.532 -12.764 1.00 89.81 95 ARG A N 1
ATOM 753 C CA . ARG A 1 95 ? 15.077 0.548 -12.767 1.00 89.81 95 ARG A CA 1
ATOM 754 C C . ARG A 1 95 ? 15.650 -0.689 -13.461 1.00 89.81 95 ARG A C 1
ATOM 756 O O . ARG A 1 95 ? 16.581 -0.553 -14.249 1.00 89.81 95 ARG A O 1
ATOM 763 N N . GLU A 1 96 ? 15.096 -1.867 -13.193 1.00 89.19 96 GLU A N 1
ATOM 764 C CA . GLU A 1 96 ? 15.465 -3.112 -13.879 1.00 89.19 96 GLU A CA 1
ATOM 765 C C . GLU A 1 96 ? 15.210 -3.003 -15.382 1.00 89.19 96 GLU A C 1
ATOM 767 O O . GLU A 1 96 ? 16.109 -3.247 -16.177 1.00 89.19 96 GLU A O 1
ATOM 772 N N . PHE A 1 97 ? 14.032 -2.515 -15.782 1.00 89.25 97 PHE A N 1
ATOM 773 C CA . PHE A 1 97 ? 13.724 -2.266 -17.190 1.00 89.25 97 PHE A CA 1
ATOM 774 C C . PHE A 1 97 ? 14.744 -1.319 -17.849 1.00 89.25 97 PHE A C 1
ATOM 776 O O . PHE A 1 97 ? 15.253 -1.606 -18.931 1.00 89.25 97 PHE A O 1
ATOM 783 N N . GLN A 1 98 ? 15.097 -0.208 -17.199 1.00 89.31 98 GLN A N 1
ATOM 784 C CA . GLN A 1 98 ? 16.123 0.706 -17.715 1.00 89.31 98 GLN A CA 1
ATOM 785 C C . GLN A 1 98 ? 17.482 0.016 -17.883 1.00 89.31 98 GLN A C 1
ATOM 787 O O . GLN A 1 98 ? 18.201 0.305 -18.838 1.00 89.31 98 GLN A O 1
ATOM 792 N N . GLN A 1 99 ? 17.833 -0.889 -16.968 1.00 90.12 99 GLN A N 1
ATOM 793 C CA . GLN A 1 99 ? 19.083 -1.636 -17.009 1.00 90.12 99 GLN A CA 1
ATOM 794 C C . GLN A 1 99 ? 19.100 -2.672 -18.142 1.00 90.12 99 GLN A C 1
ATOM 796 O O . GLN A 1 99 ? 20.097 -2.757 -18.870 1.00 90.12 99 GLN A O 1
ATOM 801 N N . ASP A 1 100 ? 18.012 -3.423 -18.310 1.00 88.69 100 ASP A N 1
ATOM 802 C CA . ASP A 1 100 ? 17.861 -4.462 -19.335 1.00 88.69 100 ASP A CA 1
ATOM 803 C C . ASP A 1 100 ? 17.921 -3.864 -20.744 1.00 88.69 100 ASP A C 1
ATOM 805 O O . ASP A 1 100 ? 18.625 -4.368 -21.619 1.00 88.69 100 ASP A O 1
ATOM 809 N N . TYR A 1 101 ? 17.256 -2.724 -20.944 1.00 87.62 101 TYR A N 1
ATOM 810 C CA . TYR A 1 101 ? 17.118 -2.070 -22.247 1.00 87.62 101 TYR A CA 1
ATOM 811 C C . TYR A 1 101 ? 18.088 -0.898 -22.456 1.00 87.62 101 TYR A C 1
ATOM 813 O O . TYR A 1 101 ? 17.910 -0.108 -23.380 1.00 87.62 101 TYR A O 1
ATOM 821 N N . ARG A 1 102 ? 19.153 -0.784 -21.651 1.00 90.06 102 ARG A N 1
ATOM 822 C CA . ARG A 1 102 ? 20.106 0.346 -21.704 1.00 90.06 102 ARG A CA 1
ATOM 823 C C . ARG A 1 102 ? 20.794 0.556 -23.062 1.00 90.06 102 ARG A C 1
ATOM 825 O O . ARG A 1 102 ? 21.278 1.649 -23.332 1.00 90.06 102 ARG A O 1
ATOM 832 N N . LEU A 1 103 ? 20.875 -0.489 -23.890 1.00 89.75 103 LEU A N 1
ATOM 833 C CA . LEU A 1 103 ? 21.478 -0.450 -25.232 1.00 89.75 103 LEU A CA 1
ATOM 834 C C . LEU A 1 103 ? 20.442 -0.263 -26.353 1.00 89.75 103 LEU A C 1
ATOM 836 O O . LEU A 1 103 ? 20.811 -0.152 -27.518 1.00 89.75 103 LEU A O 1
ATOM 840 N N . VAL A 1 104 ? 19.152 -0.247 -26.015 1.00 88.31 104 VAL A N 1
ATOM 841 C CA . VAL A 1 104 ? 18.045 -0.137 -26.968 1.00 88.31 104 VAL A CA 1
ATOM 842 C C . VAL A 1 104 ? 17.543 1.303 -26.990 1.00 88.31 104 VAL A C 1
ATOM 844 O O . VAL A 1 104 ? 17.373 1.935 -25.948 1.00 88.31 104 VAL A O 1
ATOM 847 N N . ASN A 1 105 ? 17.245 1.831 -28.178 1.00 85.56 105 ASN A N 1
ATOM 848 C CA . ASN A 1 105 ? 16.580 3.127 -28.295 1.00 85.56 105 ASN A CA 1
ATOM 849 C C . ASN A 1 105 ? 15.081 2.999 -27.968 1.00 85.56 105 ASN A C 1
ATOM 851 O O . ASN A 1 105 ? 14.233 2.952 -28.857 1.00 85.56 105 ASN A O 1
ATOM 855 N N . ILE A 1 106 ? 14.753 2.957 -26.675 1.00 86.56 106 ILE A N 1
ATOM 856 C CA . ILE A 1 106 ? 13.372 2.812 -26.180 1.00 86.56 106 ILE A CA 1
ATOM 857 C C . ILE A 1 106 ? 12.470 3.947 -26.685 1.00 86.56 106 ILE A C 1
ATOM 859 O O . ILE A 1 106 ? 11.292 3.719 -26.94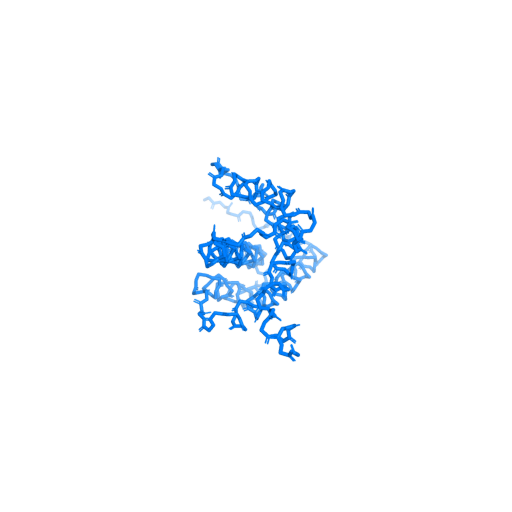4 1.00 86.56 106 ILE A O 1
ATOM 863 N N . GLY A 1 107 ? 13.016 5.152 -26.884 1.00 85.56 107 GLY A N 1
ATOM 864 C CA . GLY A 1 107 ? 12.259 6.304 -27.382 1.00 85.56 107 GLY A CA 1
ATOM 865 C C . GLY A 1 107 ? 11.691 6.117 -28.793 1.00 85.56 107 GLY A C 1
ATOM 866 O O . GLY A 1 107 ? 10.709 6.768 -29.128 1.00 85.56 107 GLY A O 1
ATOM 867 N N . ALA A 1 108 ? 12.258 5.207 -29.593 1.00 84.81 108 ALA A N 1
ATOM 868 C CA . ALA A 1 108 ? 11.720 4.849 -30.907 1.00 84.81 108 ALA A CA 1
ATOM 869 C C . ALA A 1 108 ? 10.495 3.916 -30.831 1.00 84.81 108 ALA A C 1
ATOM 871 O O . ALA A 1 108 ? 9.756 3.796 -31.803 1.00 84.81 108 ALA A O 1
ATOM 872 N N . ILE A 1 109 ? 10.286 3.248 -29.692 1.00 86.19 109 ILE A N 1
ATOM 873 C CA . ILE A 1 109 ? 9.192 2.290 -29.462 1.00 86.19 109 ILE A CA 1
ATOM 874 C C . ILE A 1 109 ? 8.110 2.929 -28.581 1.00 86.19 109 ILE A C 1
ATOM 876 O O . ILE A 1 109 ? 6.914 2.747 -28.801 1.00 86.19 109 ILE A O 1
ATOM 880 N N . VAL A 1 110 ? 8.530 3.698 -27.575 1.00 85.12 110 VAL A N 1
ATOM 881 C CA . VAL A 1 110 ? 7.666 4.378 -26.611 1.00 85.12 110 VAL A CA 1
ATOM 882 C C . VAL A 1 110 ? 7.811 5.887 -26.805 1.00 85.12 110 VAL A C 1
ATOM 884 O O . VAL A 1 110 ? 8.705 6.521 -26.243 1.00 85.12 110 VAL A O 1
ATOM 887 N N . ASN A 1 111 ? 6.898 6.462 -27.590 1.00 84.94 111 ASN A N 1
ATOM 888 C CA . ASN A 1 111 ? 6.946 7.860 -28.040 1.00 84.94 111 ASN A CA 1
ATOM 889 C C . ASN A 1 111 ? 7.049 8.896 -26.902 1.00 84.94 111 ASN A C 1
ATOM 891 O O . ASN A 1 111 ? 7.601 9.975 -27.097 1.00 84.94 111 ASN A O 1
ATOM 895 N N . ASP A 1 112 ? 6.534 8.593 -25.706 1.00 88.88 112 ASP A N 1
ATOM 896 C CA . ASP A 1 112 ? 6.563 9.486 -24.544 1.00 88.88 112 ASP A CA 1
ATOM 897 C C . ASP A 1 112 ? 7.575 9.078 -23.461 1.00 88.88 112 ASP A C 1
ATOM 899 O O . ASP A 1 112 ? 7.501 9.566 -22.334 1.00 88.88 112 ASP A O 1
ATOM 903 N N . TYR A 1 113 ? 8.558 8.231 -23.788 1.00 88.06 113 TYR A N 1
ATOM 904 C CA . TYR A 1 113 ? 9.520 7.689 -22.818 1.00 88.06 113 TYR A CA 1
ATOM 905 C C . TYR A 1 113 ? 10.214 8.766 -21.969 1.00 88.06 113 TYR A C 1
ATOM 907 O O . TYR A 1 113 ? 10.274 8.649 -20.748 1.00 88.06 113 TYR A O 1
ATOM 915 N N . GLN A 1 114 ? 10.671 9.862 -22.584 1.00 89.00 114 GLN A N 1
ATOM 916 C CA . GLN A 1 114 ? 11.316 10.963 -21.854 1.00 89.00 114 GLN A CA 1
ATOM 917 C C . GLN A 1 114 ? 10.371 11.643 -20.853 1.00 89.00 114 GLN A C 1
ATOM 919 O O . GLN A 1 114 ? 10.790 12.022 -19.761 1.00 89.00 114 GLN A O 1
ATOM 924 N N . ALA A 1 115 ? 9.087 11.782 -21.195 1.00 90.38 115 ALA A N 1
ATOM 925 C CA . ALA A 1 115 ? 8.094 12.319 -20.272 1.00 90.38 115 ALA A CA 1
ATOM 926 C C . ALA A 1 115 ? 7.852 11.352 -19.104 1.00 90.38 115 ALA A C 1
ATOM 928 O O . ALA A 1 115 ? 7.865 11.787 -17.956 1.00 90.38 115 ALA A O 1
ATOM 929 N N . LEU A 1 116 ? 7.750 10.048 -19.383 1.00 89.12 116 LEU A N 1
ATOM 930 C CA . LEU A 1 116 ? 7.625 9.022 -18.344 1.00 89.12 116 LEU A CA 1
ATOM 931 C C . LEU A 1 116 ? 8.820 9.040 -17.384 1.00 89.12 116 LEU A C 1
ATOM 933 O O . LEU A 1 116 ? 8.630 8.932 -16.180 1.00 89.12 116 LEU A O 1
ATOM 937 N N . MET A 1 117 ? 10.046 9.219 -17.882 1.00 92.00 117 MET A N 1
ATOM 938 C CA . MET A 1 117 ? 11.235 9.273 -17.023 1.00 92.00 117 MET A CA 1
ATOM 939 C C . MET A 1 117 ? 11.285 10.533 -16.152 1.00 92.00 117 MET A C 1
ATOM 941 O O . MET A 1 117 ? 11.734 10.463 -15.008 1.00 92.00 117 MET A O 1
ATOM 945 N N . ARG A 1 118 ? 10.765 11.667 -16.641 1.00 92.19 118 ARG A N 1
ATOM 946 C CA . ARG A 1 118 ? 10.562 12.856 -15.798 1.00 92.19 118 ARG A CA 1
ATOM 947 C C . ARG A 1 118 ? 9.544 12.591 -14.692 1.00 92.19 118 ARG A C 1
ATOM 949 O O . ARG A 1 118 ? 9.791 12.976 -13.553 1.00 92.19 118 ARG A O 1
ATOM 956 N N . ASP A 1 119 ? 8.448 11.902 -15.001 1.00 90.25 119 ASP A N 1
ATOM 957 C CA . ASP A 1 119 ? 7.459 11.520 -13.989 1.00 90.25 119 ASP A CA 1
ATOM 958 C C . ASP A 1 119 ? 8.070 10.586 -12.937 1.00 90.25 119 ASP A C 1
ATOM 960 O O . ASP A 1 119 ? 7.861 10.795 -11.746 1.00 90.25 119 ASP A O 1
ATOM 964 N N . VAL A 1 120 ? 8.872 9.599 -13.354 1.00 90.75 120 VAL A N 1
ATOM 965 C CA . VAL A 1 120 ? 9.603 8.702 -12.440 1.00 90.75 120 VAL A CA 1
ATOM 966 C C . VAL A 1 120 ? 10.508 9.492 -11.499 1.00 90.75 120 VAL A C 1
ATOM 968 O O . VAL A 1 120 ? 10.528 9.224 -10.300 1.00 90.75 120 VAL A O 1
ATOM 971 N N . GLU A 1 121 ? 11.242 10.473 -12.018 1.00 91.00 121 GLU A N 1
ATOM 972 C CA . GLU A 1 121 ? 12.120 11.308 -11.199 1.00 91.00 121 GLU A CA 1
ATOM 973 C C . GLU A 1 121 ? 11.331 12.173 -10.207 1.00 91.00 121 GLU A C 1
ATOM 975 O O . GLU A 1 121 ? 11.719 12.306 -9.046 1.00 91.00 121 GLU A O 1
ATOM 980 N N . ASN A 1 122 ? 10.180 12.704 -10.622 1.00 88.88 122 ASN A N 1
ATOM 981 C CA . ASN A 1 122 ? 9.286 13.427 -9.722 1.00 88.88 122 ASN A CA 1
ATOM 982 C C . ASN A 1 122 ? 8.745 12.507 -8.619 1.00 88.88 122 ASN A C 1
ATOM 984 O O . ASN A 1 122 ? 8.813 12.866 -7.448 1.00 88.88 122 ASN A O 1
ATOM 988 N N . ILE A 1 123 ? 8.297 11.294 -8.960 1.00 87.50 123 ILE A N 1
ATOM 989 C CA . ILE A 1 123 ? 7.833 10.300 -7.980 1.00 87.50 123 ILE A CA 1
ATOM 990 C C . ILE A 1 123 ? 8.946 9.976 -6.974 1.00 87.50 123 ILE A C 1
ATOM 992 O O . ILE A 1 123 ? 8.700 9.981 -5.771 1.00 87.50 123 ILE A O 1
ATOM 996 N N . LYS A 1 124 ? 10.187 9.760 -7.432 1.00 87.19 124 LYS A N 1
ATOM 997 C CA . LYS A 1 124 ? 11.334 9.508 -6.541 1.00 87.19 124 LYS A CA 1
ATOM 998 C C . LYS A 1 124 ? 11.584 10.661 -5.575 1.00 87.19 124 LYS A C 1
ATOM 1000 O O . LYS A 1 124 ? 11.871 10.414 -4.405 1.00 87.19 124 LYS A O 1
ATOM 1005 N N . LYS A 1 125 ? 11.496 11.909 -6.037 1.00 86.62 125 LYS A N 1
ATOM 1006 C CA . LYS A 1 125 ? 11.650 13.088 -5.170 1.00 86.62 125 LYS A CA 1
ATOM 1007 C C . LYS A 1 125 ? 10.549 13.159 -4.122 1.00 86.62 125 LYS A C 1
ATOM 1009 O O . LYS A 1 125 ? 10.835 13.441 -2.963 1.00 86.62 125 LYS A O 1
ATOM 1014 N N . GLU A 1 126 ? 9.317 12.867 -4.518 1.00 83.19 126 GLU A N 1
ATOM 1015 C CA . GLU A 1 126 ? 8.161 12.883 -3.626 1.00 83.19 126 GLU A CA 1
ATOM 1016 C C . GLU A 1 126 ? 8.272 11.802 -2.541 1.00 83.19 126 GLU A C 1
ATOM 1018 O O . GLU A 1 126 ? 8.100 12.118 -1.363 1.00 83.19 126 GLU A O 1
ATOM 1023 N N . VAL A 1 127 ? 8.653 10.573 -2.909 1.00 81.62 127 VAL A N 1
ATOM 1024 C CA . VAL A 1 127 ? 8.877 9.455 -1.970 1.00 81.62 127 VAL A CA 1
ATOM 1025 C C . VAL A 1 127 ? 10.036 9.741 -1.006 1.00 81.62 127 VAL A C 1
ATOM 1027 O O . VAL A 1 127 ? 9.922 9.484 0.186 1.00 81.62 127 VAL A O 1
ATOM 1030 N N . ASN A 1 128 ? 11.140 10.324 -1.489 1.00 80.19 128 ASN A N 1
ATOM 1031 C CA . ASN A 1 128 ? 12.324 10.609 -0.662 1.00 80.19 128 ASN A CA 1
ATOM 1032 C C . ASN A 1 128 ? 12.248 11.932 0.118 1.00 80.19 128 ASN A C 1
ATOM 1034 O O . ASN A 1 128 ? 13.164 12.268 0.876 1.00 80.19 128 ASN A O 1
ATOM 1038 N N . SER A 1 129 ? 11.200 12.728 -0.088 1.00 78.81 129 SER A N 1
ATOM 1039 C CA . SER A 1 129 ? 11.044 13.991 0.623 1.00 78.81 129 SER A CA 1
ATOM 1040 C C . SER A 1 129 ? 10.854 13.744 2.124 1.00 78.81 129 SER A C 1
ATOM 1042 O O . SER A 1 129 ? 10.108 12.862 2.547 1.00 78.81 129 SER A O 1
ATOM 1044 N N . LYS A 1 130 ? 11.533 14.540 2.959 1.00 62.56 130 LYS A N 1
ATOM 1045 C CA . LYS A 1 130 ? 11.415 14.479 4.423 1.00 62.56 130 LYS A CA 1
ATOM 1046 C C . LYS A 1 130 ? 10.086 15.090 4.881 1.00 62.56 130 LYS A C 1
ATOM 1048 O O . LYS A 1 130 ? 10.076 16.159 5.486 1.00 62.56 130 LYS A O 1
ATOM 1053 N N . ILE A 1 131 ? 8.961 14.457 4.566 1.00 61.50 131 ILE A N 1
ATOM 1054 C CA . ILE A 1 131 ? 7.672 14.856 5.137 1.00 61.50 131 ILE A CA 1
ATOM 1055 C C . ILE A 1 131 ? 7.580 14.325 6.563 1.00 61.50 131 ILE A C 1
ATOM 1057 O O . ILE A 1 131 ? 7.803 13.145 6.827 1.00 61.50 131 ILE A O 1
ATOM 1061 N N . THR A 1 132 ? 7.236 15.220 7.481 1.00 55.62 132 THR A N 1
ATOM 1062 C CA . THR A 1 132 ? 7.263 14.991 8.927 1.00 55.62 132 THR A CA 1
ATOM 1063 C C . THR A 1 132 ? 5.905 14.620 9.529 1.00 55.62 132 THR A C 1
ATOM 1065 O O . THR A 1 132 ? 5.876 14.180 10.675 1.00 55.62 132 THR A O 1
ATOM 1068 N N . THR A 1 133 ? 4.789 14.743 8.796 1.00 60.16 133 THR A N 1
ATOM 1069 C CA . THR A 1 133 ? 3.433 14.483 9.325 1.00 60.16 133 THR A CA 1
ATOM 1070 C C . THR A 1 133 ? 2.714 13.345 8.596 1.00 60.16 133 THR A C 1
ATOM 1072 O O . THR A 1 133 ? 2.886 13.132 7.397 1.00 60.16 133 THR A O 1
ATOM 1075 N N . HIS A 1 134 ? 1.900 12.591 9.340 1.00 55.72 134 HIS A N 1
ATOM 1076 C CA . HIS A 1 134 ? 1.172 11.420 8.838 1.00 55.72 134 HIS A CA 1
ATOM 1077 C C . HIS A 1 134 ? 0.090 11.798 7.812 1.00 55.72 134 HIS A C 1
ATOM 1079 O O . HIS A 1 134 ? -0.006 11.154 6.776 1.00 55.72 134 HIS A O 1
ATOM 1085 N N . GLU A 1 135 ? -0.663 12.878 8.049 1.00 55.03 135 GLU A N 1
ATOM 1086 C CA . GLU A 1 135 ? -1.771 13.325 7.182 1.00 55.03 135 GLU A CA 1
ATOM 1087 C C . GLU A 1 135 ? -1.314 13.734 5.775 1.00 55.03 135 GLU A C 1
ATOM 1089 O O . GLU A 1 135 ? -1.921 13.338 4.784 1.00 55.03 135 GLU A O 1
ATOM 1094 N N . ILE A 1 136 ? -0.182 14.435 5.666 1.00 61.81 136 ILE A N 1
ATOM 1095 C CA . ILE A 1 136 ? 0.384 14.846 4.369 1.00 61.81 136 ILE A CA 1
ATOM 1096 C C . ILE A 1 136 ? 0.902 13.629 3.585 1.00 61.81 136 ILE A C 1
ATOM 1098 O O . ILE A 1 136 ? 0.902 13.625 2.352 1.00 61.81 136 ILE A O 1
ATOM 1102 N N . ARG A 1 137 ? 1.316 12.563 4.284 1.00 63.06 137 ARG A N 1
ATOM 1103 C CA . ARG A 1 137 ? 1.703 11.303 3.637 1.00 63.06 137 ARG A CA 1
ATOM 1104 C C . ARG A 1 137 ? 0.487 10.599 3.023 1.00 63.06 137 ARG A C 1
ATOM 1106 O O . ARG A 1 137 ? 0.625 10.034 1.944 1.00 63.06 137 ARG A O 1
ATOM 1113 N N . GLU A 1 138 ? -0.698 10.685 3.630 1.00 61.44 138 GLU A N 1
ATOM 1114 C CA . GLU A 1 138 ? -1.897 9.983 3.136 1.00 61.44 138 GLU A CA 1
ATOM 1115 C C . GLU A 1 138 ? -2.332 10.467 1.744 1.00 61.44 138 GLU A C 1
ATOM 1117 O O . GLU A 1 138 ? -2.488 9.674 0.812 1.00 61.44 138 GLU A O 1
ATOM 1122 N N . GLU A 1 139 ? -2.487 11.781 1.586 1.00 65.19 139 GLU A N 1
ATOM 1123 C CA . GLU A 1 139 ? -2.925 12.400 0.330 1.00 65.19 139 GLU A CA 1
ATOM 1124 C C . GLU A 1 139 ? -1.879 12.242 -0.778 1.00 65.19 139 GLU A C 1
ATOM 1126 O O . GLU A 1 139 ? -2.214 12.016 -1.945 1.00 65.19 139 GLU A O 1
ATOM 1131 N N . ARG A 1 140 ? -0.596 12.297 -0.408 1.00 69.31 140 ARG A N 1
ATOM 1132 C CA . ARG A 1 140 ? 0.514 12.197 -1.354 1.00 69.31 140 ARG A CA 1
ATOM 1133 C C . ARG A 1 140 ? 0.613 10.806 -1.971 1.00 69.31 140 ARG A C 1
ATOM 1135 O O . ARG A 1 140 ? 0.698 10.697 -3.190 1.00 69.31 140 ARG A O 1
ATOM 1142 N N . TYR A 1 141 ? 0.550 9.737 -1.182 1.00 68.19 141 TYR A N 1
ATOM 1143 C CA . TYR A 1 141 ? 0.691 8.380 -1.726 1.00 68.19 141 TYR A CA 1
ATOM 1144 C C . TYR A 1 141 ? -0.504 7.971 -2.598 1.00 68.19 141 TYR A C 1
ATOM 1146 O O . TYR A 1 141 ? -0.309 7.371 -3.658 1.00 68.19 141 TYR A O 1
ATOM 1154 N N . ALA A 1 142 ? -1.719 8.397 -2.239 1.00 67.50 142 ALA A N 1
ATOM 1155 C CA . ALA A 1 142 ? -2.888 8.241 -3.104 1.00 67.50 142 ALA A CA 1
ATOM 1156 C C . ALA A 1 142 ? -2.724 8.988 -4.446 1.00 67.50 142 ALA A C 1
ATOM 1158 O O . ALA A 1 142 ? -3.124 8.486 -5.499 1.00 67.50 142 ALA A O 1
ATOM 1159 N N . ALA A 1 143 ? -2.094 10.169 -4.441 1.00 74.88 143 ALA A N 1
ATOM 1160 C CA . ALA A 1 143 ? -1.829 10.937 -5.658 1.00 74.88 143 ALA A CA 1
ATOM 1161 C C . ALA A 1 143 ? -0.755 10.298 -6.561 1.00 74.88 143 ALA A C 1
ATOM 1163 O O . ALA A 1 143 ? -0.824 10.432 -7.785 1.00 74.88 143 ALA A O 1
ATOM 1164 N N . LEU A 1 144 ? 0.208 9.572 -5.982 1.00 76.44 144 LEU A N 1
ATOM 1165 C CA . LEU A 1 144 ? 1.271 8.874 -6.718 1.00 76.44 144 LEU A CA 1
ATOM 1166 C C . LEU A 1 144 ? 0.811 7.539 -7.323 1.00 76.44 144 LEU A C 1
ATOM 1168 O O . LEU A 1 144 ? 1.443 7.030 -8.251 1.00 76.44 144 LEU A O 1
ATOM 1172 N N . GLU A 1 145 ? -0.325 7.009 -6.867 1.00 73.38 145 GLU A N 1
ATOM 1173 C CA . GLU A 1 145 ? -0.865 5.725 -7.302 1.00 73.38 145 GLU A CA 1
ATOM 1174 C C . GLU A 1 145 ? -1.082 5.653 -8.826 1.00 73.38 145 GLU A C 1
ATOM 1176 O O . GLU A 1 145 ? -0.571 4.759 -9.511 1.00 73.38 145 GLU A O 1
ATOM 1181 N N . LYS A 1 146 ? -1.837 6.618 -9.366 1.00 78.56 146 LYS A N 1
ATOM 1182 C CA . LYS A 1 146 ? -2.212 6.655 -10.788 1.00 78.56 146 LYS A CA 1
ATOM 1183 C C . LYS A 1 146 ? -1.001 6.873 -11.707 1.00 78.56 146 LYS A C 1
ATOM 1185 O O . LYS A 1 146 ? -0.891 6.138 -12.692 1.00 78.56 146 LYS A O 1
ATOM 1190 N N . PRO A 1 147 ? -0.091 7.832 -11.431 1.00 79.25 147 PRO A N 1
ATOM 1191 C CA . PRO A 1 147 ? 1.142 7.987 -12.199 1.00 79.25 147 PRO A CA 1
ATOM 1192 C C . PRO A 1 147 ? 1.981 6.708 -12.252 1.00 79.25 147 PRO A C 1
ATOM 1194 O O . PRO A 1 147 ? 2.374 6.294 -13.342 1.00 79.25 147 PRO A O 1
ATOM 1197 N N . VAL A 1 148 ? 2.196 6.049 -11.108 1.00 78.19 148 VAL A N 1
ATOM 1198 C CA . VAL A 1 148 ? 3.002 4.822 -11.027 1.00 78.19 148 VAL A CA 1
ATOM 1199 C C . VAL A 1 148 ? 2.371 3.697 -11.846 1.00 78.19 148 VAL A C 1
ATOM 1201 O O . VAL A 1 148 ? 3.040 3.114 -12.697 1.00 78.19 148 VAL A O 1
ATOM 1204 N N . ALA A 1 149 ? 1.069 3.446 -11.683 1.00 76.81 149 ALA A N 1
ATOM 1205 C CA . ALA A 1 149 ? 0.366 2.418 -12.451 1.00 76.81 149 ALA A CA 1
ATOM 1206 C C . ALA A 1 149 ? 0.407 2.683 -13.969 1.00 76.81 149 ALA A C 1
ATOM 1208 O O . ALA A 1 149 ? 0.590 1.759 -14.767 1.00 76.81 149 ALA A O 1
ATOM 1209 N N . ARG A 1 150 ? 0.276 3.953 -14.383 1.00 84.12 150 ARG A N 1
ATOM 1210 C CA . ARG A 1 150 ? 0.380 4.367 -15.791 1.00 84.12 150 ARG A CA 1
ATOM 1211 C C . ARG A 1 150 ? 1.762 4.061 -16.368 1.00 84.12 150 ARG A C 1
ATOM 1213 O O . ARG A 1 150 ? 1.843 3.523 -17.472 1.00 84.12 150 ARG A O 1
ATOM 1220 N N . ILE A 1 151 ? 2.824 4.411 -15.642 1.00 81.62 151 ILE A N 1
ATOM 1221 C CA . ILE A 1 151 ? 4.209 4.192 -16.077 1.00 81.62 151 ILE A CA 1
ATOM 1222 C C . ILE A 1 151 ? 4.494 2.693 -16.172 1.00 81.62 151 ILE A C 1
ATOM 1224 O O . ILE A 1 151 ? 4.924 2.231 -17.227 1.00 81.62 151 ILE A O 1
ATOM 1228 N N . SER A 1 152 ? 4.181 1.925 -15.124 1.00 77.81 152 SER A N 1
ATOM 1229 C CA . SER A 1 152 ? 4.396 0.475 -15.107 1.00 77.81 152 SER A CA 1
ATOM 1230 C C . SER A 1 152 ? 3.708 -0.213 -16.283 1.00 77.81 152 SER A C 1
ATOM 1232 O O . SER A 1 152 ? 4.342 -0.994 -16.985 1.00 77.81 152 SER A O 1
ATOM 1234 N N . ARG A 1 153 ? 2.451 0.140 -16.587 1.00 81.62 153 ARG A N 1
ATOM 1235 C CA . ARG A 1 153 ? 1.728 -0.428 -17.735 1.00 81.62 153 ARG A CA 1
ATOM 1236 C C . ARG A 1 153 ? 2.418 -0.123 -19.066 1.00 81.62 153 ARG A C 1
ATOM 1238 O O . ARG A 1 153 ? 2.574 -1.018 -19.888 1.00 81.62 153 ARG A O 1
ATOM 1245 N N . LYS A 1 154 ? 2.850 1.124 -19.283 1.00 79.06 154 LYS A N 1
ATOM 1246 C CA . LYS A 1 154 ? 3.524 1.525 -20.529 1.00 79.06 154 LYS A CA 1
ATOM 1247 C C . LYS A 1 154 ? 4.894 0.878 -20.711 1.00 79.06 154 LYS A C 1
ATOM 1249 O O . LYS A 1 154 ? 5.283 0.630 -21.846 1.00 79.06 154 LYS A O 1
ATOM 1254 N N . LEU A 1 155 ? 5.604 0.598 -19.619 1.00 74.75 155 LEU A N 1
ATOM 1255 C CA . LEU A 1 155 ? 6.929 -0.030 -19.648 1.00 74.75 155 LEU A CA 1
ATOM 1256 C C . LEU A 1 155 ? 6.876 -1.567 -19.597 1.00 74.75 155 LEU A C 1
ATOM 1258 O O . LEU A 1 155 ? 7.842 -2.221 -19.970 1.00 74.75 155 LEU A O 1
ATOM 1262 N N . GLN A 1 156 ? 5.739 -2.161 -19.226 1.00 69.06 156 GLN A N 1
ATOM 1263 C CA . GLN A 1 156 ? 5.491 -3.597 -19.399 1.00 69.06 156 GLN A CA 1
ATOM 1264 C C . GLN A 1 156 ? 5.186 -3.975 -20.859 1.00 69.06 156 GLN A C 1
ATOM 1266 O O . GLN A 1 156 ? 5.540 -5.075 -21.276 1.00 69.06 156 GLN A O 1
ATOM 1271 N N . LEU A 1 157 ? 4.603 -3.074 -21.665 1.00 54.16 157 LEU A N 1
ATOM 1272 C CA . LEU A 1 157 ? 4.388 -3.285 -23.109 1.00 54.16 157 LEU A CA 1
ATOM 1273 C C . LEU A 1 157 ? 5.682 -3.693 -23.860 1.00 54.16 157 LEU A C 1
ATOM 1275 O O . LEU A 1 157 ? 5.655 -4.695 -24.575 1.00 54.16 157 LEU A O 1
ATOM 1279 N N . PRO A 1 158 ? 6.833 -3.016 -23.665 1.00 53.81 158 PRO A N 1
ATOM 1280 C CA . PRO A 1 158 ? 8.111 -3.416 -24.254 1.00 53.81 158 PRO A CA 1
ATOM 1281 C C . PRO A 1 158 ? 8.822 -4.585 -23.553 1.00 53.81 158 PRO A C 1
ATOM 1283 O O . PRO A 1 158 ? 9.931 -4.899 -23.961 1.00 53.81 158 PRO A O 1
ATOM 1286 N N . ARG A 1 159 ? 8.229 -5.275 -22.562 1.00 54.59 159 ARG A N 1
ATOM 1287 C CA . ARG A 1 159 ? 8.695 -6.618 -22.136 1.00 54.59 159 ARG A CA 1
ATOM 1288 C C . ARG A 1 159 ? 8.109 -7.749 -22.991 1.00 54.59 159 ARG A C 1
ATOM 1290 O O . ARG A 1 159 ? 8.600 -8.870 -22.923 1.00 54.59 159 ARG A O 1
ATOM 1297 N N . ASN A 1 160 ? 7.128 -7.443 -23.846 1.00 46.62 160 ASN A N 1
ATOM 1298 C CA . ASN A 1 160 ? 6.537 -8.371 -24.813 1.00 46.62 160 ASN A CA 1
ATOM 1299 C C . ASN A 1 160 ? 7.038 -8.260 -26.291 1.00 46.62 160 ASN A C 1
ATOM 1301 O O . ASN A 1 160 ? 6.284 -8.611 -27.197 1.00 46.62 160 ASN A O 1
ATOM 1305 N N . PRO A 1 161 ? 8.257 -7.768 -26.622 1.00 46.59 161 PRO A N 1
ATOM 1306 C CA . PRO A 1 161 ? 8.693 -7.582 -28.007 1.00 46.59 161 PRO A CA 1
ATOM 1307 C C . PRO A 1 161 ? 9.218 -8.872 -28.651 1.00 46.59 161 PRO A C 1
ATOM 1309 O O . PRO A 1 161 ? 9.446 -8.887 -29.858 1.00 46.59 161 PRO A O 1
ATOM 1312 N N . LEU A 1 162 ? 9.354 -9.974 -27.900 1.00 41.66 162 LEU A N 1
ATOM 1313 C CA . LEU A 1 162 ? 9.753 -11.275 -28.455 1.00 41.66 162 LEU A CA 1
ATOM 1314 C C . LEU A 1 162 ? 8.704 -11.899 -29.397 1.00 41.66 162 LEU A C 1
ATOM 1316 O O . LEU A 1 162 ? 8.971 -12.944 -29.977 1.00 41.66 162 LEU A O 1
ATOM 1320 N N . GLN A 1 163 ? 7.541 -11.269 -29.597 1.00 45.59 163 GLN A N 1
ATOM 1321 C CA . GLN A 1 163 ? 6.554 -11.710 -30.589 1.00 45.59 163 GLN A CA 1
ATOM 1322 C C . GLN A 1 163 ? 6.553 -10.906 -31.893 1.00 45.59 163 GLN A C 1
ATOM 1324 O O . GLN A 1 163 ? 5.827 -11.276 -32.811 1.00 45.59 163 GLN A O 1
ATOM 1329 N N . LEU A 1 164 ? 7.336 -9.827 -32.022 1.00 41.38 164 LEU A N 1
ATOM 1330 C CA . LEU A 1 164 ? 7.208 -8.959 -33.197 1.00 41.38 164 LEU A CA 1
ATOM 1331 C C . LEU A 1 164 ? 8.198 -9.227 -34.332 1.00 41.38 164 LEU A C 1
ATOM 1333 O O . LEU A 1 164 ? 7.924 -8.753 -35.431 1.00 41.38 164 LEU A O 1
ATOM 1337 N N . HIS A 1 165 ? 9.288 -9.983 -34.153 1.00 38.09 165 HIS A N 1
ATOM 1338 C CA . HIS A 1 165 ? 10.304 -10.176 -35.210 1.00 38.09 165 HIS A CA 1
ATOM 1339 C C . HIS A 1 165 ? 10.712 -11.648 -35.428 1.00 38.09 165 HIS A C 1
ATOM 1341 O O . HIS A 1 165 ? 11.895 -11.977 -35.467 1.00 38.09 165 HIS A O 1
ATOM 1347 N N . CYS A 1 166 ? 9.731 -12.531 -35.625 1.00 34.84 166 CYS A N 1
ATOM 1348 C CA . CYS A 1 166 ? 9.930 -13.763 -36.394 1.00 34.84 166 CYS A CA 1
ATOM 1349 C C . CYS A 1 166 ? 9.048 -13.701 -37.645 1.00 34.84 166 CYS A C 1
ATOM 1351 O O . CYS A 1 166 ? 7.924 -14.190 -37.625 1.00 34.84 166 CYS A O 1
ATOM 1353 N N . ASN A 1 167 ? 9.557 -13.053 -38.692 1.00 34.97 167 ASN A N 1
ATOM 1354 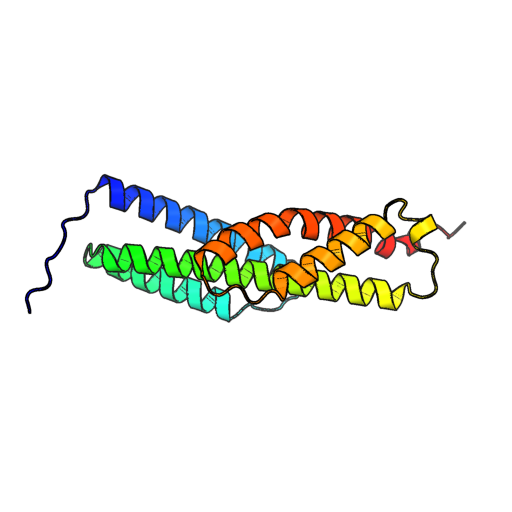C CA . ASN A 1 167 ? 9.164 -13.242 -40.089 1.00 34.97 167 ASN A CA 1
ATOM 1355 C C . ASN A 1 167 ? 10.437 -13.190 -40.928 1.00 34.97 167 ASN A C 1
ATOM 1357 O O . ASN A 1 167 ? 11.236 -12.256 -40.683 1.00 34.97 167 ASN A O 1
#

Foldseek 3Di:
DDDDQDDDDPVNLVVLVVLLVVLQVLLVVLQVVVCVPPVDHLVLLVVLQVLLVVLVVVCVVPVRVVSSVSSSVSSLVSNLSSLLVVLVVLLVVVVVLCVVCVVPPVCVVQVCVVVLVVLSVVSVCLSPDPDDDSVVSSVSSVVVVVSSVVSSVSSVVVVPCVPPPDD

Sequence (167 aa):
MSSQNKAVSQNESDEDLQSIVRLFGKTEAVLKEIENTTSDMVVPVINELRYAGYHLTQYLQCKNAEDLSKAKNHCKRALFDAYDYRINLALMTIREFQQDYRLVNIGAIVNDYQALMRDVENIKKEVNSKITTHEIREERYAALEKPVARISRKLQLPRNPLQLHCN

pLDDT: mean 81.52, std 15.99, range [34.84, 98.06]

Organism: NCBI:txid622671

Radius of gyration: 20.96 Å; chains: 1; bounding box: 46×29×78 Å